Protein AF-A0A966UT22-F1 (afdb_monomer_lite)

Secondary structure (DSSP, 8-state):
-PPPPPPPTTS-PPPPPPPTTTPPPPPPPP--EEEEEEGGG--EEE-TTEEE---EEETTEEEEEEEEE---EEE-

Foldseek 3Di:
DDAWAEAAAPPQAATDDADPVPRDTHGYHHYKDKDKDFVVQADKDDDPQWDKDDWDDDPRIIIIMTGDGDDDMDGD

Structure (mmCIF, N/CA/C/O backbone):
data_AF-A0A966UT22-F1
#
_entry.id   AF-A0A966UT22-F1
#
loop_
_atom_site.group_PDB
_atom_site.id
_atom_site.type_symbol
_atom_site.label_atom_id
_atom_site.label_alt_id
_atom_site.label_comp_id
_atom_site.label_asym_id
_atom_site.label_entity_id
_atom_site.label_seq_id
_atom_site.pdbx_PDB_ins_code
_atom_site.Cartn_x
_atom_site.Cartn_y
_atom_site.Cartn_z
_atom_site.occupancy
_atom_site.B_iso_or_equiv
_atom_site.auth_seq_id
_atom_site.auth_comp_id
_atom_site.auth_asym_id
_atom_site.auth_atom_id
_atom_site.pdbx_PDB_model_num
ATOM 1 N N . THR A 1 1 ? 22.689 -2.206 -29.418 1.00 53.53 1 THR A N 1
ATOM 2 C CA . THR A 1 1 ? 21.587 -1.234 -29.267 1.00 53.53 1 THR A CA 1
ATOM 3 C C . THR A 1 1 ? 21.018 -1.415 -27.879 1.00 53.53 1 THR A C 1
ATOM 5 O O . THR A 1 1 ? 20.718 -2.539 -27.508 1.00 53.53 1 THR A O 1
ATOM 8 N N . GLY A 1 2 ? 21.067 -0.372 -27.047 1.00 60.28 2 GLY A N 1
ATOM 9 C CA . GLY A 1 2 ? 20.763 -0.481 -25.616 1.00 60.28 2 GLY A CA 1
ATOM 10 C C . GLY A 1 2 ? 19.278 -0.284 -25.334 1.00 60.28 2 GLY A C 1
ATOM 11 O O . GLY A 1 2 ? 18.675 0.630 -25.891 1.00 60.28 2 GLY A O 1
ATOM 12 N N . SER A 1 3 ? 18.708 -1.133 -24.482 1.00 68.69 3 SER A N 1
ATOM 13 C CA . SER A 1 3 ? 17.384 -0.891 -23.893 1.00 68.69 3 SER A CA 1
ATOM 14 C C . SER A 1 3 ? 17.512 0.150 -22.775 1.00 68.69 3 SER A C 1
ATOM 16 O O . SER A 1 3 ? 18.553 0.215 -22.116 1.00 68.69 3 SER A O 1
ATOM 18 N N . GLY A 1 4 ? 16.486 0.978 -22.572 1.00 76.00 4 GLY A N 1
ATOM 19 C CA . GLY A 1 4 ? 16.473 1.982 -21.506 1.00 76.00 4 GLY A CA 1
ATOM 20 C C . GLY A 1 4 ? 16.481 1.356 -20.104 1.00 76.00 4 GLY A C 1
ATOM 21 O O . GLY A 1 4 ? 16.131 0.192 -19.922 1.00 76.00 4 GLY A O 1
ATOM 22 N N . GLY A 1 5 ? 16.853 2.118 -19.075 1.00 89.00 5 GLY A N 1
ATOM 23 C CA . GLY A 1 5 ? 16.679 1.681 -17.683 1.00 8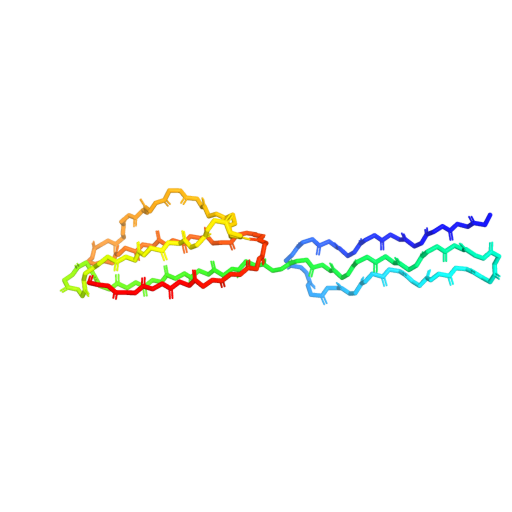9.00 5 GLY A CA 1
ATOM 24 C C . GLY A 1 5 ? 15.225 1.820 -17.221 1.00 89.00 5 GLY A C 1
ATOM 25 O O . GLY A 1 5 ? 14.530 2.742 -17.652 1.00 89.00 5 GLY A O 1
ATOM 26 N N . ASN A 1 6 ? 14.761 0.935 -16.337 1.00 90.00 6 ASN A N 1
ATOM 27 C CA . ASN A 1 6 ? 13.492 1.142 -15.631 1.00 90.00 6 ASN A CA 1
ATOM 28 C C . ASN A 1 6 ? 13.605 2.347 -14.688 1.00 90.00 6 ASN A C 1
ATOM 30 O O . ASN A 1 6 ? 14.676 2.609 -14.135 1.00 90.00 6 ASN A O 1
ATOM 34 N N . GLY A 1 7 ? 12.494 3.050 -14.472 1.00 90.94 7 GLY A N 1
ATOM 35 C CA . GLY A 1 7 ? 12.427 4.091 -13.451 1.00 90.94 7 GLY A CA 1
ATOM 36 C C . GLY A 1 7 ? 12.628 3.509 -12.049 1.00 90.94 7 GLY A C 1
ATOM 37 O O . GLY A 1 7 ? 12.123 2.429 -11.731 1.00 90.94 7 GLY A O 1
ATOM 38 N N . SER A 1 8 ? 13.357 4.226 -11.193 1.00 89.50 8 SER A N 1
ATOM 39 C CA . SER A 1 8 ? 13.513 3.844 -9.787 1.00 89.50 8 SER A CA 1
ATOM 40 C C . SER A 1 8 ? 12.178 3.929 -9.043 1.00 89.50 8 SER A C 1
ATOM 42 O O . SER A 1 8 ? 11.379 4.842 -9.262 1.00 89.50 8 SER A O 1
ATOM 44 N N . ALA A 1 9 ? 11.938 2.991 -8.128 1.00 88.06 9 ALA A N 1
ATOM 45 C CA . ALA A 1 9 ? 10.747 3.026 -7.288 1.00 88.06 9 ALA A CA 1
ATOM 46 C C . ALA A 1 9 ? 10.728 4.284 -6.397 1.00 88.06 9 ALA A C 1
ATOM 48 O O . ALA A 1 9 ? 11.751 4.680 -5.841 1.00 88.06 9 ALA A O 1
ATOM 49 N N . ASN A 1 10 ? 9.544 4.871 -6.219 1.00 83.62 10 ASN A N 1
ATOM 50 C CA . ASN A 1 10 ? 9.240 6.016 -5.354 1.00 83.62 10 ASN A CA 1
ATOM 51 C C . ASN A 1 10 ? 9.935 7.339 -5.712 1.00 83.62 10 ASN A C 1
ATOM 53 O O . ASN A 1 10 ? 9.982 8.238 -4.876 1.00 83.62 10 ASN A O 1
ATOM 57 N N . THR A 1 11 ? 10.443 7.494 -6.937 1.00 87.56 11 THR A N 1
ATOM 58 C CA . THR A 1 11 ? 11.062 8.756 -7.390 1.00 87.56 11 THR A CA 1
ATOM 59 C C . THR A 1 11 ? 10.254 9.492 -8.459 1.00 87.56 11 THR A C 1
ATOM 61 O O . THR A 1 11 ? 10.671 10.552 -8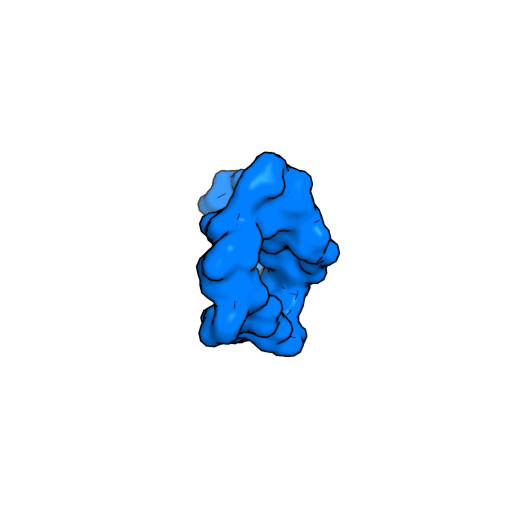.913 1.00 87.56 11 THR A O 1
ATOM 64 N N . GLY A 1 12 ? 9.105 8.944 -8.879 1.00 82.12 12 GLY A N 1
ATOM 65 C CA . GLY A 1 12 ? 8.239 9.545 -9.904 1.00 82.12 12 GLY A CA 1
ATOM 66 C C . GLY A 1 12 ? 8.838 9.572 -11.317 1.00 82.12 12 GLY A C 1
ATOM 67 O O . GLY A 1 12 ? 8.259 10.183 -12.212 1.00 82.12 12 GLY A O 1
ATOM 68 N N . GLY A 1 13 ? 9.993 8.933 -11.532 1.00 89.69 13 GLY A N 1
ATOM 69 C CA . GLY A 1 13 ? 10.674 8.905 -12.824 1.00 89.69 13 GLY A CA 1
ATOM 70 C C . GLY A 1 13 ? 10.018 7.960 -13.834 1.00 89.69 13 GLY A C 1
ATOM 71 O O . GLY A 1 13 ? 9.568 6.868 -13.485 1.00 89.69 13 GLY A O 1
ATOM 72 N N . GLY A 1 14 ? 10.005 8.364 -15.106 1.00 89.75 14 GLY A N 1
ATOM 73 C CA . GLY A 1 14 ? 9.643 7.491 -16.226 1.00 89.75 14 GLY A CA 1
ATOM 74 C C . GLY A 1 14 ? 10.733 6.461 -16.553 1.00 89.75 14 GLY A C 1
ATOM 75 O O . GLY A 1 14 ? 11.863 6.562 -16.077 1.00 89.75 14 GLY A O 1
ATOM 76 N N . GLY A 1 15 ? 10.391 5.468 -17.375 1.00 90.50 15 GLY A N 1
ATOM 77 C CA . GLY A 1 15 ? 11.362 4.529 -17.938 1.00 90.50 15 GLY A CA 1
ATOM 78 C C . GLY A 1 15 ? 12.104 5.129 -19.134 1.00 90.50 15 GLY A C 1
ATOM 79 O O . GLY A 1 15 ? 11.598 6.026 -19.810 1.00 90.50 15 GLY A O 1
ATOM 80 N N . GLY A 1 16 ? 13.311 4.635 -19.403 1.00 90.94 16 GLY A N 1
ATOM 81 C CA . GLY A 1 16 ? 14.077 5.010 -20.589 1.00 90.94 16 GLY A CA 1
ATOM 82 C C . GLY A 1 16 ? 13.389 4.582 -21.891 1.00 90.94 16 GLY A C 1
ATOM 83 O O . GLY A 1 16 ? 12.764 3.522 -21.964 1.00 90.94 16 GLY A O 1
ATOM 84 N N . GLY A 1 17 ? 13.523 5.413 -22.928 1.00 87.75 17 GLY A N 1
ATOM 85 C CA . GLY A 1 17 ? 12.984 5.137 -24.260 1.00 87.75 17 GLY A CA 1
ATOM 86 C C . GLY A 1 17 ? 13.696 3.984 -24.976 1.00 87.75 17 GLY A C 1
ATOM 87 O O . GLY A 1 17 ? 14.852 3.670 -24.691 1.00 87.75 17 GLY A O 1
ATOM 88 N N . GLY A 1 18 ? 12.994 3.367 -25.926 1.00 86.25 18 GLY A N 1
ATOM 89 C CA . GLY A 1 18 ? 13.545 2.332 -26.797 1.00 86.25 18 GLY A CA 1
ATOM 90 C C . GLY A 1 18 ? 14.449 2.900 -27.895 1.00 86.25 18 GLY A C 1
ATOM 91 O O . GLY A 1 18 ? 14.189 3.976 -28.432 1.00 86.25 18 GLY A O 1
ATOM 92 N N . GLY A 1 19 ? 15.521 2.184 -28.242 1.00 82.19 19 GLY A N 1
ATOM 93 C CA . GLY A 1 19 ? 16.407 2.558 -29.350 1.00 82.19 19 GLY A CA 1
ATOM 94 C C . GLY A 1 19 ? 15.865 2.126 -30.719 1.00 82.19 19 GLY A C 1
ATOM 95 O O . GLY A 1 19 ? 15.199 1.098 -30.827 1.00 82.19 19 GLY A O 1
ATOM 96 N N . ASN A 1 20 ? 16.243 2.849 -31.784 1.00 78.50 20 ASN A N 1
ATOM 97 C CA . ASN A 1 20 ? 15.772 2.633 -33.167 1.00 78.50 20 ASN A CA 1
ATOM 98 C C . ASN A 1 20 ? 15.956 1.208 -33.721 1.00 78.50 20 ASN A C 1
ATOM 100 O O . ASN A 1 20 ? 15.276 0.822 -34.663 1.00 78.50 20 ASN A O 1
ATOM 104 N N . SER A 1 21 ? 16.861 0.411 -33.155 1.00 82.12 21 SER A N 1
ATOM 105 C CA . SER A 1 21 ? 17.107 -0.971 -33.590 1.00 82.12 21 SER A CA 1
ATOM 106 C C . SER A 1 21 ? 16.285 -2.001 -32.806 1.00 82.12 21 SER A C 1
ATOM 108 O O . SER A 1 21 ? 16.765 -3.104 -32.557 1.00 82.12 21 SER A O 1
ATOM 110 N N . GLY A 1 22 ? 15.083 -1.625 -32.363 1.00 71.06 22 GLY A N 1
ATOM 111 C CA . GLY A 1 22 ? 14.155 -2.516 -31.662 1.00 71.06 22 GLY A CA 1
ATOM 112 C C . GLY A 1 22 ? 14.444 -2.712 -30.172 1.00 71.06 22 GLY A C 1
ATOM 113 O O . GLY A 1 22 ? 14.015 -3.710 -29.601 1.00 71.06 22 GLY A O 1
ATOM 114 N N . GLY A 1 23 ? 15.167 -1.790 -29.527 1.00 78.88 23 GLY A N 1
ATOM 115 C CA . GLY A 1 23 ? 15.301 -1.819 -28.068 1.00 78.88 23 GLY A CA 1
ATOM 116 C C . GLY A 1 23 ? 13.953 -1.501 -27.421 1.00 78.88 23 GLY A C 1
ATOM 117 O O . GLY A 1 23 ? 13.342 -0.496 -27.776 1.00 78.88 23 GLY A O 1
ATOM 118 N N . GLY A 1 24 ? 13.481 -2.344 -26.500 1.00 83.25 24 GLY A N 1
ATOM 119 C CA . GLY A 1 24 ? 12.206 -2.133 -25.812 1.00 83.25 24 GLY A CA 1
ATOM 120 C C . GLY A 1 24 ? 12.213 -0.866 -24.952 1.00 83.25 24 GLY A C 1
ATOM 121 O O . GLY A 1 24 ? 13.251 -0.480 -24.410 1.00 83.25 24 GLY A O 1
ATOM 122 N N . ALA A 1 25 ? 11.050 -0.224 -24.834 1.00 86.44 25 ALA A N 1
ATOM 123 C CA . ALA A 1 25 ? 10.839 0.818 -23.837 1.00 86.44 25 ALA A CA 1
ATOM 124 C C . ALA A 1 25 ? 10.758 0.198 -22.437 1.00 86.44 25 ALA A C 1
ATOM 126 O O . ALA A 1 25 ? 10.278 -0.926 -22.269 1.00 86.44 25 ALA A O 1
ATOM 127 N N . SER A 1 26 ? 11.205 0.953 -21.443 1.00 90.81 26 SER A N 1
ATOM 128 C CA . SER A 1 26 ? 11.297 0.486 -20.061 1.00 90.81 26 SER A CA 1
ATOM 129 C C . SER A 1 26 ? 10.136 0.996 -19.221 1.00 90.81 26 SER A C 1
ATOM 131 O O . SER A 1 26 ? 9.469 1.973 -19.569 1.00 90.81 26 SER A O 1
ATOM 133 N N . THR A 1 27 ? 9.863 0.334 -18.102 1.00 89.69 27 THR A N 1
ATOM 134 C CA . THR A 1 27 ? 8.723 0.699 -17.257 1.00 89.69 27 THR A CA 1
ATOM 135 C C . THR A 1 27 ? 9.012 1.963 -16.453 1.00 89.69 27 THR A C 1
ATOM 137 O O . THR A 1 27 ? 10.141 2.193 -16.009 1.00 89.69 27 THR A O 1
ATOM 140 N N . GLY A 1 28 ? 7.970 2.766 -16.224 1.00 91.38 28 GLY A N 1
ATOM 141 C CA . GLY A 1 28 ? 8.017 3.847 -15.242 1.00 91.38 28 GLY A CA 1
ATOM 142 C C . GLY A 1 28 ? 8.280 3.322 -13.830 1.00 91.38 28 GLY A C 1
ATOM 143 O O . GLY A 1 28 ? 8.055 2.146 -13.539 1.00 91.38 28 GLY A O 1
ATOM 144 N N . GLY A 1 29 ? 8.770 4.199 -12.960 1.00 89.69 29 GLY A N 1
ATOM 145 C CA . GLY A 1 29 ? 8.957 3.890 -11.551 1.00 89.69 29 GLY A CA 1
ATOM 146 C C . GLY A 1 29 ? 7.621 3.638 -10.854 1.00 89.69 29 GLY A C 1
ATOM 147 O O . GLY A 1 29 ? 6.640 4.349 -11.074 1.00 89.69 29 GLY A O 1
ATOM 148 N N . SER A 1 30 ? 7.587 2.625 -9.993 1.00 87.75 30 SER A N 1
ATOM 149 C CA . SER A 1 30 ? 6.421 2.310 -9.162 1.00 87.75 30 SER A CA 1
ATOM 150 C C . SER A 1 30 ? 6.329 3.245 -7.956 1.00 87.75 30 SER A C 1
ATOM 152 O O . SER A 1 30 ? 7.352 3.708 -7.453 1.00 87.75 30 SER A O 1
ATOM 154 N N . GLY A 1 31 ? 5.117 3.482 -7.454 1.00 90.44 31 GLY A N 1
ATOM 155 C CA . GLY A 1 31 ? 4.882 4.152 -6.172 1.00 90.44 31 GLY A CA 1
ATOM 156 C C . GLY A 1 31 ? 4.470 3.182 -5.064 1.00 90.44 31 GLY A C 1
ATOM 157 O O . GLY A 1 31 ? 4.333 1.979 -5.281 1.00 90.44 31 GLY A O 1
ATOM 158 N N . VAL A 1 32 ? 4.218 3.734 -3.880 1.00 93.69 32 VAL A N 1
ATOM 159 C CA . VAL A 1 32 ? 3.637 3.028 -2.734 1.00 93.69 32 VAL A CA 1
ATOM 160 C C . VAL A 1 32 ? 2.308 3.684 -2.371 1.00 93.69 32 VAL A C 1
ATOM 162 O O . VAL A 1 32 ? 2.218 4.908 -2.305 1.00 93.69 32 VAL A O 1
ATOM 165 N N . VAL A 1 33 ? 1.292 2.874 -2.075 1.00 95.12 33 VAL A N 1
ATOM 166 C CA . VAL A 1 33 ? 0.035 3.342 -1.477 1.00 95.12 33 VAL A CA 1
ATOM 167 C C . VAL A 1 33 ? 0.031 2.976 0.000 1.00 95.12 33 VAL A C 1
ATOM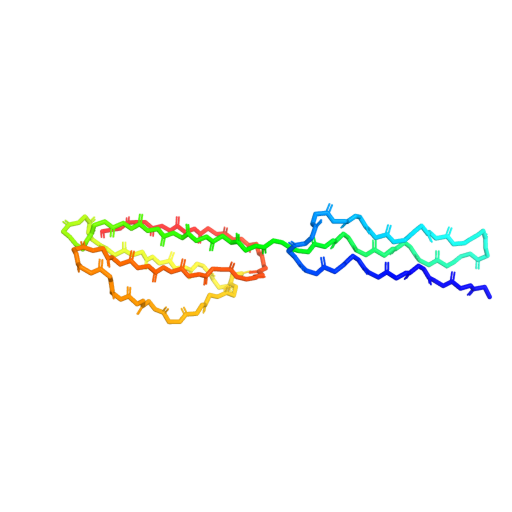 169 O O . VAL A 1 33 ? 0.278 1.827 0.368 1.00 95.12 33 VAL A O 1
ATOM 172 N N . ILE A 1 34 ? -0.261 3.954 0.856 1.00 96.62 34 ILE A N 1
ATOM 173 C CA . ILE A 1 34 ? -0.453 3.736 2.290 1.00 96.62 34 ILE A CA 1
ATOM 174 C C . ILE A 1 34 ? -1.917 3.991 2.614 1.00 96.62 34 ILE A C 1
ATOM 176 O O . ILE A 1 34 ? -2.405 5.113 2.493 1.00 96.62 34 ILE A O 1
ATOM 180 N N . LEU A 1 35 ? -2.606 2.945 3.054 1.00 97.69 35 LEU A N 1
ATOM 181 C CA . LEU A 1 35 ? -3.948 3.042 3.604 1.00 97.69 35 LEU A CA 1
ATOM 182 C C . LEU A 1 35 ? -3.841 3.160 5.119 1.00 97.69 35 LEU A C 1
ATOM 184 O O . LEU A 1 35 ? -3.187 2.338 5.763 1.00 97.69 35 LEU A O 1
ATOM 188 N N . ARG A 1 36 ? -4.500 4.173 5.680 1.00 97.88 36 ARG A N 1
ATOM 189 C CA . ARG A 1 36 ? -4.632 4.369 7.123 1.00 97.88 36 ARG A CA 1
ATOM 190 C C . ARG A 1 36 ? -6.096 4.585 7.464 1.00 97.88 36 ARG A C 1
ATOM 192 O O . ARG A 1 36 ? -6.716 5.486 6.908 1.00 97.88 36 ARG A O 1
ATOM 199 N N . TRP A 1 37 ? -6.627 3.791 8.385 1.00 97.94 37 TRP A N 1
ATOM 200 C CA . TRP A 1 37 ? -8.034 3.855 8.778 1.00 97.94 37 TRP A CA 1
ATOM 201 C C . TRP A 1 37 ? -8.225 3.545 10.252 1.00 97.94 37 TRP A C 1
ATOM 203 O O . TRP A 1 37 ? -7.355 2.940 10.872 1.00 97.94 37 TRP A O 1
ATOM 213 N N . LEU A 1 38 ? -9.336 4.005 10.824 1.00 98.19 38 LEU A N 1
ATOM 214 C CA . LEU A 1 38 ? -9.643 3.752 12.226 1.00 98.19 38 LEU A CA 1
ATOM 215 C C . LEU A 1 38 ? -9.919 2.267 12.443 1.00 98.19 38 LEU A C 1
ATOM 217 O O . LEU A 1 38 ? -10.661 1.650 11.683 1.00 98.19 38 LEU A O 1
ATOM 221 N N . ILE A 1 39 ? -9.390 1.724 13.535 1.00 97.44 39 ILE A N 1
ATOM 222 C CA . ILE A 1 39 ? -9.645 0.340 13.957 1.00 97.44 39 ILE A CA 1
ATOM 223 C C . ILE A 1 39 ? -11.150 0.098 14.131 1.00 97.44 39 ILE A C 1
ATOM 225 O O . ILE A 1 39 ? -11.666 -0.947 13.749 1.00 97.44 39 ILE A O 1
ATOM 229 N N . SER A 1 40 ? -11.870 1.095 14.650 1.00 97.62 40 SER A N 1
ATOM 230 C CA . SER A 1 40 ? -13.320 1.038 14.847 1.00 97.62 40 SER A CA 1
ATOM 231 C C . SER A 1 40 ? -14.135 1.103 13.553 1.00 97.62 40 SER A C 1
ATOM 233 O O . SER A 1 40 ? -15.334 0.855 13.595 1.00 97.62 40 SER A O 1
ATOM 235 N N . SER A 1 41 ? -13.519 1.440 12.416 1.00 96.38 41 SER A N 1
ATOM 236 C CA . SER A 1 41 ? -14.189 1.462 11.109 1.00 96.38 41 SER A CA 1
ATOM 237 C C . SER A 1 41 ? -14.180 0.106 10.402 1.00 96.38 41 SER A C 1
ATOM 239 O O . SER A 1 41 ? -14.775 0.004 9.336 1.00 96.38 41 SER A O 1
ATOM 241 N N . GLY A 1 42 ? -13.523 -0.909 10.973 1.00 95.00 42 GLY A N 1
ATOM 242 C CA . GLY A 1 42 ? -13.538 -2.275 10.458 1.00 95.00 42 GLY A CA 1
ATOM 243 C C . GLY A 1 42 ? -12.222 -2.712 9.819 1.00 95.00 42 GLY A C 1
ATOM 244 O O . GLY A 1 42 ? -11.130 -2.239 10.159 1.00 95.00 42 GLY A O 1
ATOM 245 N N . THR A 1 43 ? -12.322 -3.671 8.906 1.00 95.38 43 THR A N 1
ATOM 246 C CA . THR A 1 43 ? -11.176 -4.306 8.248 1.00 95.38 43 THR A CA 1
ATOM 247 C C . THR A 1 43 ? -11.226 -4.121 6.739 1.00 95.38 43 THR A C 1
ATOM 249 O O . THR A 1 43 ? -12.233 -3.702 6.168 1.00 95.38 43 THR A O 1
ATOM 252 N N . ILE A 1 44 ? -10.100 -4.412 6.089 1.00 97.19 44 ILE A N 1
ATOM 253 C CA . ILE A 1 44 ? -10.004 -4.392 4.634 1.00 97.19 44 ILE A CA 1
ATOM 254 C C . ILE A 1 44 ? -9.607 -5.763 4.111 1.00 97.19 44 ILE A C 1
ATOM 256 O O . ILE A 1 44 ? -8.837 -6.483 4.750 1.00 97.19 44 ILE A O 1
ATOM 260 N N . THR A 1 45 ? -10.057 -6.076 2.902 1.00 97.12 45 THR A N 1
ATOM 261 C CA . THR A 1 45 ? -9.519 -7.183 2.111 1.00 97.12 45 THR A CA 1
ATOM 262 C C . THR A 1 45 ? -8.704 -6.620 0.958 1.00 97.12 45 THR A C 1
ATOM 264 O O . THR A 1 45 ? -9.168 -5.763 0.205 1.00 97.12 45 THR A O 1
ATOM 267 N N . VAL A 1 46 ? -7.472 -7.105 0.825 1.00 97.62 46 VAL A N 1
ATOM 268 C CA . VAL A 1 46 ? -6.585 -6.777 -0.293 1.00 97.62 46 VAL A CA 1
ATOM 269 C C . VAL A 1 46 ? -6.729 -7.870 -1.346 1.00 97.62 46 VAL A C 1
ATOM 271 O O . VAL A 1 46 ? -6.504 -9.042 -1.050 1.00 97.62 46 VAL A O 1
ATOM 274 N N . GLY A 1 47 ? -7.128 -7.498 -2.563 1.00 97.50 47 GLY A N 1
ATOM 275 C CA . GLY A 1 47 ? -7.248 -8.444 -3.669 1.00 97.50 47 GLY A CA 1
ATOM 276 C C . GLY A 1 47 ? -5.902 -9.067 -4.057 1.00 97.50 47 GLY A C 1
ATOM 277 O O . GLY A 1 47 ? -4.862 -8.422 -3.958 1.00 97.50 47 GLY A O 1
ATOM 278 N N . ALA A 1 48 ? -5.930 -10.304 -4.562 1.00 95.25 48 ALA A N 1
ATOM 279 C CA . ALA A 1 48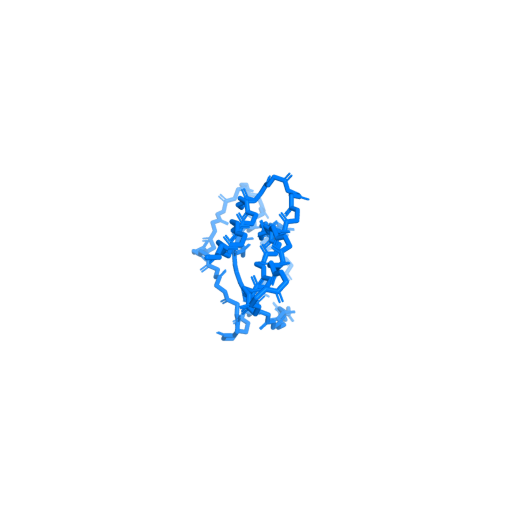 ? -4.732 -11.102 -4.866 1.00 95.25 48 ALA A CA 1
ATOM 280 C C . ALA A 1 48 ? -3.764 -10.472 -5.890 1.00 95.25 48 ALA A C 1
ATOM 282 O O . ALA A 1 48 ? -2.604 -10.864 -5.958 1.00 95.25 48 ALA A O 1
ATOM 283 N N . GLY A 1 49 ? -4.227 -9.498 -6.683 1.00 96.69 49 GLY A N 1
ATOM 284 C CA . GLY A 1 49 ? -3.390 -8.760 -7.632 1.00 96.69 49 GLY A CA 1
ATOM 285 C C . GLY A 1 49 ? -2.523 -7.663 -7.003 1.00 96.69 49 GLY A C 1
ATOM 286 O O . GLY A 1 49 ? -1.766 -7.015 -7.722 1.00 96.69 49 GLY A O 1
ATOM 287 N N . LEU A 1 50 ? -2.631 -7.429 -5.692 1.00 96.62 50 LEU A N 1
ATOM 288 C CA . LEU A 1 50 ? -1.880 -6.410 -4.961 1.00 96.62 50 LEU A CA 1
ATOM 289 C C . LEU A 1 50 ? -0.866 -7.051 -4.011 1.00 96.62 50 LEU A C 1
ATOM 291 O O . LEU A 1 50 ? -1.203 -7.926 -3.215 1.00 96.62 50 LEU A O 1
ATOM 295 N N . THR A 1 51 ? 0.361 -6.537 -4.026 1.00 96.12 51 THR A N 1
ATOM 296 C CA . THR A 1 51 ? 1.381 -6.883 -3.033 1.00 96.12 51 THR A CA 1
ATOM 297 C C . THR A 1 51 ? 1.286 -5.908 -1.870 1.00 96.12 51 THR A C 1
ATOM 299 O O . THR A 1 51 ? 1.542 -4.713 -2.037 1.00 96.12 51 THR A O 1
ATOM 302 N N . ALA A 1 52 ? 0.928 -6.413 -0.689 1.00 96.81 52 ALA A N 1
ATOM 303 C CA . ALA A 1 52 ? 0.814 -5.622 0.529 1.00 96.81 52 ALA A CA 1
ATOM 304 C C . ALA A 1 52 ? 1.567 -6.266 1.697 1.00 96.81 52 ALA A C 1
ATOM 306 O O . ALA A 1 52 ? 1.587 -7.488 1.835 1.00 96.81 52 ALA A O 1
ATOM 307 N N . ASP A 1 53 ? 2.129 -5.432 2.569 1.00 96.31 53 ASP 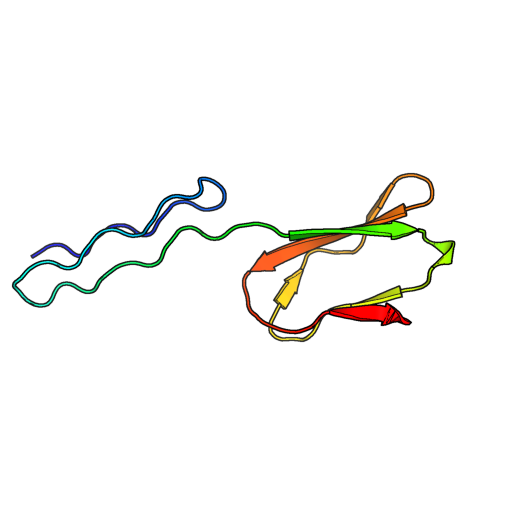A N 1
ATOM 308 C CA . ASP A 1 53 ? 2.775 -5.881 3.808 1.00 96.31 53 ASP A CA 1
ATOM 309 C C . ASP A 1 53 ? 1.745 -6.394 4.823 1.00 96.31 53 ASP A C 1
ATOM 311 O O . ASP A 1 53 ? 0.544 -6.356 4.574 1.00 96.31 53 ASP A O 1
ATOM 315 N N . ALA A 1 54 ? 2.168 -6.824 6.014 1.00 96.50 54 ALA A N 1
ATOM 316 C CA . ALA A 1 54 ? 1.251 -7.062 7.130 1.00 96.50 54 ALA A CA 1
ATOM 317 C C . ALA A 1 54 ? 0.535 -5.764 7.568 1.00 96.50 54 ALA A C 1
ATOM 319 O O . ALA A 1 54 ? 1.032 -4.658 7.359 1.00 96.50 54 ALA A O 1
ATOM 320 N N . THR A 1 55 ? -0.665 -5.888 8.146 1.00 97.38 55 THR A N 1
ATOM 321 C CA . THR A 1 55 ? -1.359 -4.729 8.734 1.00 97.38 55 THR A CA 1
ATOM 322 C C . THR A 1 55 ? -0.682 -4.387 10.053 1.00 97.38 55 THR A C 1
ATOM 324 O O . THR A 1 55 ? -0.500 -5.269 10.889 1.00 97.38 55 THR A O 1
ATOM 327 N N . THR A 1 56 ? -0.312 -3.126 10.239 1.00 98.19 56 THR A N 1
ATOM 328 C CA . THR A 1 56 ? 0.274 -2.626 11.486 1.00 98.19 56 THR A CA 1
ATOM 329 C C . THR A 1 56 ? -0.698 -1.694 12.197 1.00 98.19 56 THR A C 1
ATOM 331 O O . THR A 1 56 ? -1.646 -1.189 11.595 1.00 98.19 56 THR A O 1
ATOM 334 N N . THR A 1 57 ? -0.475 -1.468 13.489 1.00 98.12 57 THR A N 1
ATOM 335 C CA . THR A 1 57 ? -1.306 -0.583 14.312 1.00 98.12 57 THR A CA 1
ATOM 336 C C . THR A 1 57 ? -0.503 0.642 14.733 1.00 98.12 57 THR A C 1
ATOM 338 O O . THR A 1 57 ? 0.635 0.522 15.183 1.00 98.12 57 THR A O 1
ATOM 341 N N . SER A 1 58 ? -1.100 1.824 14.609 1.00 97.88 58 SER A N 1
ATOM 342 C CA . SER A 1 58 ? -0.549 3.100 15.065 1.00 97.88 58 SER A CA 1
ATOM 343 C C . SER A 1 58 ? -1.634 3.873 15.816 1.00 97.88 58 SER A C 1
ATOM 345 O O . SER A 1 58 ? -2.516 4.490 15.214 1.00 97.88 58 SER A O 1
ATOM 347 N N . GLY A 1 59 ? -1.608 3.790 17.149 1.00 97.75 59 GLY A N 1
ATOM 348 C CA . GLY A 1 59 ? -2.684 4.312 17.996 1.00 97.75 59 GLY A CA 1
ATOM 349 C C . GLY A 1 59 ? -4.026 3.662 17.650 1.00 97.75 59 GLY A C 1
ATOM 350 O O . GLY A 1 59 ? -4.122 2.440 17.584 1.00 97.75 59 GLY A O 1
ATOM 351 N N . SER A 1 60 ? -5.042 4.482 17.376 1.00 98.25 60 SER A N 1
ATOM 352 C CA . SER A 1 60 ? -6.386 4.024 16.987 1.00 98.25 60 SER A CA 1
ATOM 353 C C . SER A 1 60 ? -6.530 3.685 15.500 1.00 98.25 60 SER A C 1
ATOM 355 O O . SER A 1 60 ? -7.656 3.509 15.029 1.00 98.25 60 SER A O 1
ATOM 357 N N . TYR A 1 61 ? -5.428 3.624 14.747 1.00 98.50 61 TYR A N 1
ATOM 358 C CA . TYR A 1 61 ? -5.443 3.369 13.310 1.00 98.50 61 TYR A CA 1
ATOM 359 C C . TYR A 1 61 ? -4.755 2.058 12.947 1.00 98.50 61 TYR A C 1
ATOM 361 O O . TYR A 1 61 ? -3.670 1.754 13.443 1.00 98.50 61 TYR A O 1
ATOM 369 N N . TYR A 1 62 ? -5.340 1.340 11.997 1.00 98.31 62 TYR A N 1
ATOM 370 C CA . TYR A 1 62 ? -4.624 0.357 11.202 1.00 98.31 62 TYR A CA 1
ATOM 371 C C . TYR A 1 62 ? -3.910 1.036 10.031 1.00 98.31 62 TYR A C 1
ATOM 373 O O . TYR A 1 62 ? -4.378 2.042 9.487 1.00 98.31 62 TYR A O 1
ATOM 381 N N . VAL A 1 63 ? -2.765 0.476 9.647 1.00 98.25 63 VAL A N 1
ATOM 382 C CA . VAL A 1 63 ? -1.943 0.916 8.520 1.00 98.25 63 VAL A CA 1
ATOM 383 C C . VAL A 1 63 ? -1.599 -0.287 7.645 1.00 98.25 63 VAL A C 1
ATOM 385 O O . VAL A 1 63 ? -1.165 -1.335 8.125 1.00 98.25 63 VAL A O 1
ATOM 388 N N . LYS A 1 64 ? -1.781 -0.132 6.335 1.00 98.00 64 LYS A N 1
ATOM 389 C CA . LYS A 1 64 ? -1.453 -1.129 5.313 1.00 98.00 64 LYS A CA 1
ATOM 390 C C . LYS A 1 64 ? -0.679 -0.450 4.194 1.00 98.00 64 LYS A C 1
ATOM 392 O O . LYS A 1 64 ? -1.129 0.555 3.647 1.00 98.00 64 LYS A O 1
ATOM 397 N N . ARG A 1 65 ? 0.472 -1.018 3.842 1.00 97.31 65 ARG A N 1
ATOM 398 C CA . ARG A 1 65 ? 1.302 -0.551 2.733 1.00 97.31 65 ARG A CA 1
ATOM 399 C C . ARG A 1 65 ? 1.173 -1.502 1.548 1.00 97.31 65 ARG A C 1
ATOM 401 O O . ARG A 1 65 ? 1.345 -2.704 1.725 1.00 97.31 65 ARG A O 1
ATOM 408 N N . ILE A 1 66 ? 0.886 -0.952 0.372 1.00 96.88 66 ILE A N 1
ATOM 409 C CA . ILE A 1 66 ? 0.811 -1.654 -0.914 1.00 96.88 66 ILE A CA 1
ATOM 410 C C . ILE A 1 66 ? 1.976 -1.164 -1.773 1.00 96.88 66 ILE A C 1
ATOM 412 O O . ILE A 1 66 ? 2.153 0.044 -1.942 1.00 96.88 66 ILE A O 1
ATOM 416 N N . THR A 1 67 ? 2.782 -2.087 -2.289 1.00 93.81 67 THR A N 1
ATOM 417 C CA . THR A 1 67 ? 4.068 -1.781 -2.941 1.00 93.81 67 THR A CA 1
ATOM 418 C C . THR A 1 67 ? 4.103 -2.122 -4.426 1.00 93.81 67 THR A C 1
ATOM 420 O O . THR A 1 67 ? 4.985 -1.642 -5.135 1.00 93.81 67 THR A O 1
ATOM 423 N N . ALA A 1 68 ? 3.167 -2.941 -4.908 1.00 91.88 68 ALA A N 1
ATOM 424 C CA . ALA A 1 68 ? 3.083 -3.320 -6.311 1.00 91.88 68 ALA A CA 1
ATOM 425 C C . ALA A 1 68 ? 1.706 -3.891 -6.665 1.00 91.88 68 ALA A C 1
ATOM 427 O O . ALA A 1 68 ? 0.911 -4.251 -5.792 1.00 91.88 68 ALA A O 1
ATOM 428 N N . GLY A 1 69 ? 1.485 -4.042 -7.969 1.00 91.94 69 GLY A N 1
ATOM 429 C CA . GLY A 1 69 ? 0.35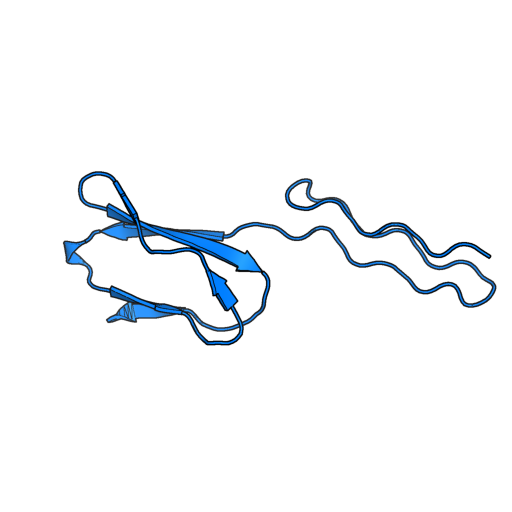4 -4.772 -8.518 1.00 91.94 69 GLY A CA 1
ATOM 430 C C . GLY A 1 69 ? -0.829 -3.890 -8.899 1.00 91.94 69 GLY A C 1
ATOM 431 O O . GLY A 1 69 ? -0.749 -2.663 -8.953 1.00 91.94 69 GLY A O 1
ATOM 432 N N . SER A 1 70 ? -1.936 -4.538 -9.229 1.00 93.12 70 SER A N 1
ATOM 433 C CA . SER A 1 70 ? -3.198 -3.901 -9.595 1.00 93.12 70 SER A CA 1
ATOM 434 C C . SER A 1 70 ? -4.350 -4.779 -9.130 1.00 93.12 70 SER A C 1
ATOM 436 O O . SER A 1 70 ? -4.315 -5.999 -9.264 1.00 93.12 70 SER A O 1
ATOM 438 N N . GLY A 1 71 ? -5.373 -4.160 -8.556 1.00 96.00 71 GLY A N 1
ATOM 439 C CA . GLY A 1 71 ? -6.505 -4.862 -7.970 1.00 96.00 71 GLY A CA 1
ATOM 440 C C . GLY A 1 71 ? -7.312 -3.944 -7.066 1.00 96.00 71 GLY A C 1
ATOM 441 O O . GLY A 1 71 ? -7.065 -2.739 -7.001 1.00 96.00 71 GLY A O 1
ATOM 442 N N . ASN A 1 72 ? -8.277 -4.523 -6.359 1.00 97.38 72 ASN A N 1
ATOM 443 C CA . ASN A 1 72 ? -9.201 -3.786 -5.508 1.00 97.38 72 ASN A CA 1
ATOM 444 C C . ASN A 1 72 ? -8.861 -3.959 -4.025 1.00 97.38 72 ASN A C 1
ATOM 446 O O . ASN A 1 72 ? -8.356 -4.999 -3.596 1.00 97.38 72 ASN A O 1
ATOM 450 N N . VAL A 1 73 ? -9.214 -2.938 -3.247 1.00 97.69 73 VAL A N 1
ATOM 451 C CA . VAL A 1 73 ? -9.311 -3.010 -1.789 1.00 97.69 73 VAL A CA 1
ATOM 452 C C . VAL A 1 73 ? -10.776 -2.821 -1.416 1.00 97.69 73 VAL A C 1
ATOM 454 O O . VAL A 1 73 ? -11.397 -1.851 -1.853 1.00 97.69 73 VAL A O 1
ATOM 457 N N . SER A 1 74 ? -11.326 -3.748 -0.637 1.00 96.88 74 SER A N 1
ATOM 458 C CA . SER A 1 74 ? -12.701 -3.692 -0.127 1.00 96.88 74 SER A CA 1
ATOM 459 C C . SER A 1 74 ? -12.724 -3.514 1.391 1.00 96.88 74 SER A C 1
ATOM 461 O O . SER A 1 74 ? -11.744 -3.831 2.063 1.00 96.88 74 SER A O 1
ATOM 463 N N . TRP A 1 75 ? -13.838 -2.991 1.911 1.00 96.00 75 TRP A N 1
ATOM 464 C CA . TRP A 1 75 ? -14.019 -2.568 3.305 1.00 96.00 75 TRP A CA 1
ATOM 465 C C . TRP A 1 75 ? -15.229 -3.271 3.924 1.00 96.00 75 TRP A C 1
ATOM 467 O O . TRP A 1 75 ? -16.261 -3.380 3.257 1.00 96.00 75 TRP A O 1
ATOM 477 N N . THR A 1 76 ? -15.099 -3.729 5.172 1.00 89.75 76 THR A N 1
ATOM 478 C CA . THR A 1 76 ? -16.153 -4.417 5.944 1.00 89.75 76 THR A CA 1
ATOM 479 C C . THR A 1 76 ? -16.104 -4.050 7.415 1.00 89.75 76 THR A C 1
ATOM 481 O O . THR A 1 76 ? -14.971 -4.056 7.960 1.00 89.75 76 THR A O 1
#

pLDDT: mean 91.29, std 8.69, range [53.53, 98.5]

Sequence (76 aa):
TGSGGNGSANTGGGGGGGGNSGGGASTGGSGVVILRWLISSGTITVGAGLTADATTTSGSYYVKRITAGSGNVSWT

Radius of gyration: 17.47 Å; chains: 1; bounding box: 38×21×52 Å